Protein AF-A0A651FW75-F1 (afdb_monomer_lite)

Structure (mmCIF, N/CA/C/O backbone):
data_AF-A0A651FW75-F1
#
_entry.id   AF-A0A651FW75-F1
#
loop_
_atom_site.group_PDB
_atom_site.id
_atom_site.type_symbol
_atom_site.label_atom_id
_atom_site.label_alt_id
_atom_site.label_comp_id
_atom_site.label_asym_id
_atom_site.label_entity_id
_atom_site.label_seq_id
_atom_site.pdbx_PDB_ins_code
_atom_site.Cartn_x
_atom_site.Cartn_y
_atom_site.Cartn_z
_atom_site.occupancy
_atom_site.B_iso_or_equiv
_atom_site.auth_seq_id
_atom_site.auth_comp_id
_atom_site.auth_asym_id
_atom_site.auth_atom_id
_atom_site.pdbx_PDB_model_num
ATOM 1 N N . MET A 1 1 ? -63.781 34.609 -17.916 1.00 38.16 1 MET A N 1
ATOM 2 C CA . MET A 1 1 ? -63.166 34.075 -16.676 1.00 38.16 1 MET A CA 1
ATOM 3 C C . MET A 1 1 ? -62.000 33.203 -17.129 1.00 38.16 1 MET A C 1
ATOM 5 O O . MET A 1 1 ? -62.250 32.256 -17.847 1.00 38.16 1 MET A O 1
ATOM 9 N N . GLY A 1 2 ? -60.727 33.580 -17.022 1.00 40.19 2 GLY A N 1
ATOM 10 C CA . GLY A 1 2 ? -59.979 33.933 -15.811 1.00 40.19 2 GLY A CA 1
ATOM 11 C C . GLY A 1 2 ? -58.850 32.898 -15.617 1.00 40.19 2 GLY A C 1
ATOM 12 O O . GLY A 1 2 ? -59.052 31.917 -14.926 1.00 40.19 2 GLY A O 1
ATOM 13 N N . THR A 1 3 ? -57.764 32.992 -16.397 1.00 43.38 3 THR A N 1
ATOM 14 C CA . THR A 1 3 ? -56.362 33.220 -15.962 1.00 43.38 3 THR A CA 1
ATOM 15 C C . THR A 1 3 ? -55.503 32.005 -15.570 1.00 43.38 3 THR A C 1
ATOM 17 O O . THR A 1 3 ? -55.884 31.229 -14.706 1.00 43.38 3 THR A O 1
ATOM 20 N N . ARG A 1 4 ? -54.250 32.067 -16.068 1.00 40.09 4 ARG A N 1
ATOM 21 C CA . ARG A 1 4 ? -52.963 31.587 -15.506 1.00 40.09 4 ARG A CA 1
ATOM 22 C C . ARG A 1 4 ? -52.550 30.131 -15.729 1.00 40.09 4 ARG A C 1
ATOM 24 O O . ARG A 1 4 ? -53.289 29.204 -15.443 1.00 40.09 4 ARG A O 1
ATOM 31 N N . GLY A 1 5 ? -51.263 29.983 -16.057 1.00 42.06 5 GLY A N 1
ATOM 32 C CA . GLY A 1 5 ? -50.470 28.852 -15.581 1.00 42.06 5 GLY A CA 1
ATOM 33 C C . GLY A 1 5 ? -49.370 28.394 -16.528 1.00 42.06 5 GLY A C 1
ATOM 34 O O . GLY A 1 5 ? -49.534 27.389 -17.205 1.00 42.06 5 GLY A O 1
ATOM 35 N N . SER A 1 6 ? -48.239 29.099 -16.545 1.00 47.16 6 SER A N 1
ATOM 36 C CA . SER A 1 6 ? -46.957 28.586 -17.040 1.00 47.16 6 SER A CA 1
ATOM 37 C C . SER A 1 6 ? -46.569 27.298 -16.303 1.00 47.16 6 SER A C 1
ATOM 39 O O . SER A 1 6 ? -46.684 27.271 -15.081 1.00 47.16 6 SER A O 1
ATOM 41 N N . ALA A 1 7 ? -46.015 26.295 -16.990 1.00 44.88 7 ALA A N 1
ATOM 42 C CA . ALA A 1 7 ? -45.102 25.324 -16.378 1.00 44.88 7 ALA A CA 1
ATOM 43 C C . ALA A 1 7 ? -44.342 24.515 -17.441 1.00 44.88 7 ALA A C 1
ATOM 45 O O . ALA A 1 7 ? -44.922 23.946 -18.360 1.00 44.88 7 ALA A O 1
ATOM 46 N N . LEU A 1 8 ? -43.023 24.486 -17.269 1.00 48.28 8 LEU A N 1
ATOM 47 C CA . LEU A 1 8 ? -42.041 23.681 -17.992 1.00 48.28 8 LEU A CA 1
ATOM 48 C C . LEU A 1 8 ? -42.356 22.176 -17.888 1.00 48.28 8 LEU A C 1
ATOM 50 O O . LEU A 1 8 ? -42.680 21.718 -16.789 1.00 48.28 8 LEU A O 1
ATOM 54 N N . PRO A 1 9 ? -42.151 21.373 -18.947 1.00 48.09 9 PRO A N 1
ATOM 55 C CA . PRO A 1 9 ? -42.134 19.929 -18.812 1.00 48.09 9 PRO A CA 1
ATOM 56 C C . PRO A 1 9 ? -40.765 19.476 -18.301 1.00 48.09 9 PRO A C 1
ATOM 58 O O . PRO A 1 9 ? -39.738 19.583 -18.972 1.00 48.09 9 PRO A O 1
ATOM 61 N N . TRP A 1 10 ? -40.778 18.972 -17.073 1.00 37.59 10 TRP A N 1
ATOM 62 C CA . TRP A 1 10 ? -39.715 18.168 -16.497 1.00 37.59 10 TRP A CA 1
ATOM 63 C C . TRP A 1 10 ? -39.590 16.836 -17.254 1.00 37.59 10 TRP A C 1
ATOM 65 O O . TRP A 1 10 ? -40.582 16.299 -17.733 1.00 37.59 10 TRP A O 1
ATOM 75 N N . MET A 1 11 ? -38.343 16.357 -17.330 1.00 37.16 11 MET A N 1
ATOM 76 C CA . MET A 1 11 ? -37.843 14.978 -17.466 1.00 37.16 11 MET A CA 1
ATOM 77 C C . MET A 1 11 ? -38.834 13.851 -17.815 1.00 37.16 11 MET A C 1
ATOM 79 O O . MET A 1 11 ? -39.849 13.700 -17.150 1.00 37.16 11 MET A O 1
ATOM 83 N N . ILE A 1 12 ? -38.397 12.908 -18.670 1.00 44.03 12 ILE A N 1
ATOM 84 C CA . ILE A 1 12 ? -38.134 11.497 -18.286 1.00 44.03 12 ILE A CA 1
ATOM 85 C C . ILE A 1 12 ? -37.739 10.625 -19.511 1.00 44.03 12 ILE A C 1
ATOM 87 O O . ILE A 1 12 ? -38.451 10.542 -20.500 1.00 44.03 12 ILE A O 1
ATOM 91 N N . ARG A 1 13 ? -36.616 9.907 -19.332 1.00 39.75 13 ARG A N 1
ATOM 92 C CA . ARG A 1 13 ? -36.250 8.551 -19.811 1.00 39.75 13 ARG A CA 1
ATOM 93 C C . ARG A 1 13 ? -35.981 8.195 -21.291 1.00 39.75 13 ARG A C 1
ATOM 95 O O . ARG A 1 13 ? -36.856 8.156 -22.137 1.00 39.75 13 ARG A O 1
ATOM 102 N N . VAL A 1 14 ? -34.780 7.607 -21.400 1.00 39.72 14 VAL A N 1
ATOM 103 C CA . VAL A 1 14 ? -34.328 6.399 -22.129 1.00 39.72 14 VAL A CA 1
ATOM 104 C C . VAL A 1 14 ? -34.337 6.419 -23.657 1.00 39.72 14 VAL A C 1
ATOM 106 O O . VAL A 1 14 ? -35.369 6.442 -24.310 1.00 39.72 14 VAL A O 1
ATOM 109 N N . GLY A 1 15 ? -33.146 6.197 -24.217 1.00 33.09 15 GLY A N 1
ATOM 110 C CA . GLY A 1 15 ? -32.993 5.818 -25.615 1.00 33.09 15 GLY A CA 1
ATOM 111 C C . GLY A 1 15 ? -31.586 5.349 -25.955 1.00 33.09 15 GLY A C 1
ATOM 112 O O . GLY A 1 15 ? -30.904 5.986 -26.746 1.00 33.09 15 GLY A O 1
ATOM 113 N N . VAL A 1 16 ? -31.149 4.231 -25.370 1.00 46.66 16 VAL A N 1
ATOM 114 C CA . VAL A 1 16 ? -30.006 3.454 -25.873 1.00 46.66 16 VAL A CA 1
ATOM 115 C C . VAL A 1 16 ? -30.274 3.090 -27.339 1.00 46.66 16 VAL A C 1
ATOM 117 O O . VAL A 1 16 ? -31.180 2.310 -27.626 1.00 46.66 16 VAL A O 1
ATOM 120 N N . ARG A 1 17 ? -29.481 3.628 -28.271 1.00 41.44 17 ARG A N 1
ATOM 121 C CA . ARG A 1 17 ? -29.297 3.084 -29.628 1.00 41.44 17 ARG A CA 1
ATOM 122 C C . ARG A 1 17 ? -27.816 3.230 -29.986 1.00 41.44 17 ARG A C 1
ATOM 124 O O . ARG A 1 17 ? -27.302 4.333 -30.060 1.00 41.44 17 ARG A O 1
ATOM 131 N N . ARG A 1 18 ? -27.062 2.131 -29.955 1.00 40.25 18 ARG A N 1
ATOM 132 C CA . ARG A 1 18 ? -26.868 1.163 -31.056 1.00 40.25 18 ARG A CA 1
ATOM 133 C C . ARG A 1 18 ? -25.570 1.496 -31.804 1.00 40.25 18 ARG A C 1
ATOM 135 O O . ARG A 1 18 ? -25.607 1.971 -32.928 1.00 40.25 18 ARG A O 1
ATOM 142 N N . PHE A 1 19 ? -24.431 1.195 -31.179 1.00 39.50 19 PHE A N 1
ATOM 143 C CA . PHE A 1 19 ? -2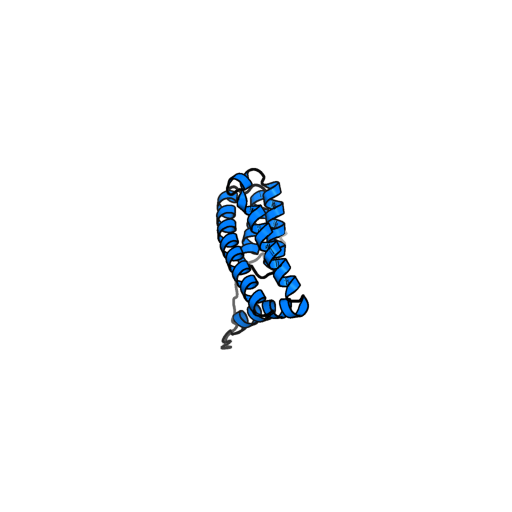3.200 0.929 -31.925 1.00 39.50 19 PHE A CA 1
ATOM 144 C C . PHE A 1 19 ? -23.182 -0.557 -32.261 1.00 39.50 19 PHE A C 1
ATOM 146 O O . PHE A 1 19 ? -22.821 -1.403 -31.447 1.00 39.50 19 PHE A O 1
ATOM 153 N N . ALA A 1 20 ? -23.686 -0.860 -33.451 1.00 42.94 20 ALA A N 1
ATOM 154 C CA . ALA A 1 20 ? -23.523 -2.153 -34.073 1.00 42.94 20 ALA A CA 1
ATOM 155 C C . ALA A 1 20 ? -22.209 -2.157 -34.866 1.00 42.94 20 ALA A C 1
ATOM 157 O O . ALA A 1 20 ? -21.949 -1.243 -35.642 1.00 42.94 20 ALA A O 1
ATOM 158 N N . ASN A 1 21 ? -21.485 -3.267 -34.736 1.00 41.31 21 ASN A N 1
ATOM 159 C CA . ASN A 1 21 ? -20.720 -3.894 -35.811 1.00 41.31 21 ASN A CA 1
ATOM 160 C C . ASN A 1 21 ? -19.314 -3.364 -36.149 1.00 41.31 21 ASN A C 1
ATOM 162 O O . ASN A 1 21 ? -19.019 -3.003 -37.283 1.00 41.31 21 ASN A O 1
ATOM 166 N N . LEU A 1 22 ? -18.392 -3.491 -35.193 1.00 39.09 22 LEU A N 1
ATOM 167 C CA . LEU A 1 22 ? -17.006 -3.843 -35.514 1.00 39.09 22 LEU A CA 1
ATOM 168 C C . LEU A 1 22 ? -16.618 -5.063 -34.670 1.00 39.09 22 LEU A C 1
ATOM 170 O O . LEU A 1 22 ? -16.814 -5.023 -33.452 1.00 39.09 22 LEU A O 1
ATOM 174 N N . PRO A 1 23 ? -16.050 -6.137 -35.249 1.00 43.12 23 PRO A N 1
ATOM 175 C CA . PRO A 1 23 ? -15.374 -7.161 -34.468 1.00 43.12 23 PRO A CA 1
ATOM 176 C C . PRO A 1 23 ? -14.038 -6.576 -33.989 1.00 43.12 23 PRO A C 1
ATOM 178 O O . PRO A 1 23 ? -12.969 -6.907 -34.500 1.00 43.12 23 PRO A O 1
ATOM 181 N N . TYR A 1 24 ? -14.096 -5.651 -33.028 1.00 36.56 24 TYR A N 1
ATOM 182 C CA . TYR A 1 24 ? -12.911 -5.105 -32.381 1.00 36.56 24 TYR A CA 1
ATOM 183 C C . TYR A 1 24 ? -12.393 -6.135 -31.380 1.00 36.56 24 TYR A C 1
ATOM 185 O O . TYR A 1 24 ? -12.778 -6.184 -30.213 1.00 36.56 24 TYR A O 1
ATOM 193 N N . ARG A 1 25 ? -11.564 -7.039 -31.894 1.00 43.34 25 ARG A N 1
ATOM 194 C CA . ARG A 1 25 ? -10.870 -8.078 -31.140 1.00 43.34 25 ARG A CA 1
ATOM 195 C C . ARG A 1 25 ? -9.770 -7.415 -30.308 1.00 43.34 25 ARG A C 1
ATOM 197 O O . ARG A 1 25 ? -8.639 -7.377 -30.765 1.00 43.34 25 ARG A O 1
ATOM 204 N N . GLU A 1 26 ? -10.117 -6.871 -29.137 1.00 46.81 26 GLU A N 1
ATOM 205 C CA . GLU A 1 26 ? -9.213 -6.214 -28.170 1.00 46.81 26 GLU A CA 1
ATOM 206 C C . GLU A 1 26 ? -7.864 -6.956 -27.999 1.00 46.81 26 GLU A C 1
ATOM 208 O O . GLU A 1 26 ? -7.826 -8.013 -27.360 1.00 46.81 26 GLU A O 1
ATOM 213 N N . PRO A 1 27 ? -6.724 -6.374 -28.431 1.00 41.47 27 PRO A N 1
ATOM 214 C CA . PRO A 1 27 ? -5.405 -6.697 -27.887 1.00 41.47 27 PRO A CA 1
ATOM 215 C C . PRO A 1 27 ? -4.909 -5.593 -26.926 1.00 41.47 27 PRO A C 1
ATOM 217 O O . PRO A 1 27 ? -3.925 -5.777 -26.207 1.00 41.47 27 PRO A O 1
ATOM 220 N N . GLU A 1 28 ? -5.593 -4.445 -26.876 1.00 46.72 28 GLU A N 1
ATOM 221 C CA . GLU A 1 28 ? -5.042 -3.185 -26.358 1.00 46.72 28 GLU A CA 1
ATOM 222 C C . GLU A 1 28 ? -4.899 -3.109 -24.839 1.00 46.72 28 GLU A C 1
ATOM 224 O O . GLU A 1 28 ? -4.038 -2.386 -24.336 1.00 46.72 28 GLU A O 1
ATOM 229 N N . ARG A 1 29 ? -5.652 -3.903 -24.070 1.00 46.69 29 ARG A N 1
ATOM 230 C CA . ARG A 1 29 ? -5.470 -3.910 -22.608 1.00 46.69 29 ARG A CA 1
ATOM 231 C C . ARG A 1 29 ? -4.153 -4.549 -22.181 1.00 46.69 29 ARG A C 1
ATOM 233 O O . ARG A 1 29 ? -3.622 -4.197 -21.132 1.00 46.69 29 ARG A O 1
ATOM 240 N N . ARG A 1 30 ? -3.594 -5.466 -22.978 1.00 39.97 30 ARG A N 1
ATOM 241 C CA . ARG A 1 30 ? -2.307 -6.107 -22.660 1.00 39.97 30 ARG A CA 1
ATOM 242 C C . ARG A 1 30 ? -1.116 -5.269 -23.123 1.00 39.97 30 ARG A C 1
ATOM 244 O O . ARG A 1 30 ? -0.115 -5.219 -22.408 1.00 39.97 30 ARG A O 1
ATOM 251 N N . THR A 1 31 ? -1.234 -4.565 -24.247 1.00 43.59 31 THR A N 1
ATOM 252 C CA . THR A 1 31 ? -0.164 -3.704 -24.777 1.00 43.59 31 THR A CA 1
ATOM 253 C C . THR A 1 31 ? -0.058 -2.367 -24.045 1.00 43.59 31 THR A C 1
ATOM 255 O O . THR A 1 31 ? 1.059 -1.933 -23.777 1.00 43.59 31 THR A O 1
ATOM 258 N N . ALA A 1 32 ? -1.161 -1.755 -23.599 1.00 42.03 32 ALA A N 1
ATOM 259 C CA . ALA A 1 32 ? -1.113 -0.501 -22.833 1.00 42.03 32 ALA A CA 1
ATOM 260 C C . ALA A 1 32 ? -0.425 -0.653 -21.455 1.00 42.03 32 ALA A C 1
ATOM 262 O O . ALA A 1 32 ? 0.319 0.231 -21.009 1.00 42.03 32 ALA A O 1
ATOM 263 N N . ILE A 1 33 ? -0.605 -1.810 -20.801 1.00 48.53 33 ILE A N 1
ATOM 264 C CA . ILE A 1 33 ? 0.046 -2.140 -19.520 1.00 48.53 33 ILE A CA 1
ATOM 265 C C . ILE A 1 33 ? 1.547 -2.420 -19.724 1.00 48.53 33 ILE A C 1
ATOM 267 O O . ILE A 1 33 ? 2.366 -2.045 -18.882 1.00 48.53 33 ILE A O 1
ATOM 271 N N . TRP A 1 34 ? 1.927 -3.024 -20.856 1.00 44.09 34 TRP A N 1
ATOM 272 C CA . TRP A 1 34 ? 3.332 -3.215 -21.236 1.00 44.09 34 TRP A CA 1
ATOM 273 C C . TRP A 1 34 ? 4.023 -1.894 -21.613 1.00 44.09 34 TRP A C 1
ATOM 275 O O . TRP A 1 34 ? 5.133 -1.637 -21.141 1.00 44.09 34 TRP A O 1
ATOM 285 N N . CYS A 1 35 ? 3.353 -1.010 -22.363 1.00 46.38 35 CYS A N 1
ATOM 286 C CA . CYS A 1 35 ? 3.899 0.288 -22.778 1.00 46.38 35 CYS A CA 1
ATOM 287 C C . CYS A 1 35 ? 4.222 1.187 -21.577 1.00 46.38 35 CYS A C 1
ATOM 289 O O . CYS A 1 35 ? 5.302 1.767 -21.514 1.00 46.38 35 CYS A O 1
ATOM 291 N N . SER A 1 36 ? 3.348 1.228 -20.568 1.00 54.56 36 SER A N 1
ATOM 292 C CA . SER A 1 36 ? 3.556 2.051 -19.364 1.00 54.56 36 SER A CA 1
ATOM 293 C C . SER A 1 36 ? 4.742 1.600 -18.502 1.00 54.56 36 SER A C 1
ATOM 295 O O . SER A 1 36 ? 5.350 2.413 -17.803 1.00 54.56 36 SER A O 1
ATOM 297 N N . ARG A 1 37 ? 5.077 0.303 -18.520 1.00 51.44 37 ARG A N 1
ATOM 298 C CA . ARG A 1 37 ? 6.134 -0.279 -17.677 1.00 51.44 37 ARG A CA 1
ATOM 299 C C . ARG A 1 37 ? 7.516 -0.150 -18.327 1.00 51.44 37 ARG A C 1
ATOM 301 O O . ARG A 1 37 ? 8.486 0.158 -17.638 1.00 51.44 37 ARG A O 1
ATOM 308 N N . VAL A 1 38 ? 7.589 -0.321 -19.648 1.00 53.59 38 VAL A N 1
ATOM 309 C CA . VAL A 1 38 ? 8.827 -0.176 -20.433 1.00 53.59 38 VAL A CA 1
ATOM 310 C C . VAL A 1 38 ? 9.163 1.301 -20.657 1.00 53.59 38 VAL A C 1
ATOM 312 O O . VAL A 1 38 ? 10.301 1.698 -20.421 1.00 53.59 38 VAL A O 1
ATOM 315 N N . ALA A 1 39 ? 8.178 2.148 -20.981 1.00 52.16 39 ALA A N 1
ATOM 316 C CA . ALA A 1 39 ? 8.400 3.586 -21.160 1.00 52.16 39 ALA A CA 1
ATOM 317 C C . ALA A 1 39 ? 8.938 4.261 -19.889 1.00 52.16 39 ALA A C 1
ATOM 319 O O . ALA A 1 39 ? 9.812 5.113 -19.972 1.00 52.16 39 ALA A O 1
ATOM 320 N N . ARG A 1 40 ? 8.491 3.841 -18.697 1.00 56.34 40 ARG A N 1
ATOM 321 C CA . ARG A 1 40 ? 8.960 4.427 -17.431 1.00 56.34 40 ARG A CA 1
ATOM 322 C C . ARG A 1 40 ? 10.411 4.060 -17.111 1.00 56.34 40 ARG A C 1
ATOM 324 O O . ARG A 1 40 ? 11.162 4.928 -16.683 1.00 56.34 40 ARG A O 1
ATOM 331 N N . ARG A 1 41 ? 10.829 2.813 -17.375 1.00 57.25 41 ARG A N 1
ATOM 332 C CA . ARG A 1 41 ? 12.250 2.420 -17.289 1.00 57.25 41 ARG A CA 1
ATOM 333 C C . ARG A 1 41 ? 13.111 3.159 -18.309 1.00 57.25 41 ARG A C 1
ATOM 335 O O . ARG A 1 41 ? 14.227 3.537 -17.976 1.00 57.25 41 ARG A O 1
ATOM 342 N N . LEU A 1 42 ? 12.593 3.367 -19.518 1.00 54.25 42 LEU A N 1
ATOM 343 C CA . LEU A 1 42 ? 13.307 4.069 -20.583 1.00 54.25 42 LEU A CA 1
ATOM 344 C C . LEU A 1 42 ? 13.415 5.582 -20.329 1.00 54.25 42 LEU A C 1
ATOM 346 O O . LEU A 1 42 ? 14.432 6.167 -20.672 1.00 54.25 42 LEU A O 1
ATOM 350 N N . MET A 1 43 ? 12.406 6.208 -19.712 1.00 58.47 43 MET A N 1
ATOM 351 C CA . MET A 1 43 ? 12.390 7.656 -19.454 1.00 58.47 43 MET A CA 1
ATOM 352 C C . MET A 1 43 ? 13.079 8.064 -18.146 1.00 58.47 43 MET A C 1
ATOM 354 O O . MET A 1 43 ? 13.725 9.103 -18.108 1.00 58.47 43 MET A O 1
ATOM 358 N N . MET A 1 44 ? 12.938 7.276 -17.074 1.00 69.25 44 MET A N 1
ATOM 359 C CA . MET A 1 44 ? 13.465 7.621 -15.740 1.00 69.25 44 MET A CA 1
ATOM 360 C C . MET A 1 44 ? 14.770 6.887 -15.399 1.00 69.25 44 MET A C 1
ATOM 362 O O . MET A 1 44 ? 15.458 7.249 -14.448 1.00 69.25 44 MET A O 1
ATOM 366 N N . GLY A 1 45 ? 15.109 5.852 -16.169 1.00 75.75 45 GLY A N 1
ATOM 367 C CA . GLY A 1 45 ? 16.263 4.995 -15.938 1.00 75.75 45 GLY A CA 1
ATOM 368 C C . GLY A 1 45 ? 15.986 3.831 -14.970 1.00 75.75 45 GLY A C 1
ATOM 369 O O . GLY A 1 45 ? 15.096 3.905 -14.113 1.00 75.75 45 GLY A O 1
ATOM 370 N N . PRO A 1 46 ? 16.747 2.727 -15.088 1.00 73.19 46 PRO A N 1
ATOM 371 C CA . PRO A 1 46 ? 16.584 1.539 -14.249 1.00 73.19 46 PRO A CA 1
ATOM 372 C C . PRO A 1 46 ? 16.846 1.823 -12.762 1.00 73.19 46 PRO A C 1
ATOM 374 O O . PRO A 1 46 ? 16.095 1.339 -11.918 1.00 73.19 46 PRO A O 1
ATOM 377 N N . ASP A 1 47 ? 17.819 2.680 -12.441 1.00 79.94 47 ASP A N 1
ATOM 378 C CA . ASP A 1 47 ? 18.144 3.047 -11.055 1.00 79.94 47 ASP A CA 1
ATOM 379 C C . ASP A 1 47 ? 17.001 3.791 -10.352 1.00 79.94 47 ASP A C 1
ATOM 381 O O . ASP A 1 47 ? 16.782 3.615 -9.151 1.00 79.94 47 ASP A O 1
ATOM 385 N N . TRP A 1 48 ? 16.235 4.603 -11.090 1.00 83.56 48 TRP A N 1
ATOM 386 C CA . TRP A 1 48 ? 15.071 5.294 -10.537 1.00 83.56 48 TRP A CA 1
ATOM 387 C C . TRP A 1 48 ? 13.964 4.306 -10.172 1.00 83.56 48 TRP A C 1
ATOM 389 O O . TRP A 1 48 ? 13.376 4.404 -9.094 1.00 83.56 48 TRP A O 1
ATOM 399 N N . VAL A 1 49 ? 13.710 3.322 -11.042 1.00 83.62 49 VAL A N 1
ATOM 400 C CA . VAL A 1 49 ? 12.707 2.280 -10.789 1.00 83.62 49 VAL A CA 1
ATOM 401 C C . VAL A 1 49 ? 13.121 1.419 -9.600 1.00 83.62 49 VAL A C 1
ATOM 403 O O . VAL A 1 49 ? 12.299 1.185 -8.717 1.00 83.62 49 VAL A O 1
ATOM 406 N N . ASP A 1 50 ? 14.384 1.008 -9.522 1.00 86.94 50 ASP A N 1
ATOM 407 C CA . ASP A 1 50 ? 14.877 0.192 -8.412 1.00 86.94 50 ASP A CA 1
ATOM 408 C C . ASP A 1 50 ? 14.836 0.966 -7.082 1.00 86.94 50 ASP A C 1
ATOM 410 O O . ASP A 1 50 ? 14.377 0.438 -6.065 1.00 86.94 50 ASP A O 1
ATOM 414 N N . ARG A 1 51 ? 15.226 2.249 -7.076 1.00 87.00 51 ARG A N 1
ATOM 415 C CA . ARG A 1 51 ? 15.071 3.122 -5.899 1.00 87.00 51 ARG A CA 1
ATOM 416 C C . ARG A 1 51 ? 13.601 3.262 -5.501 1.00 87.00 51 ARG A C 1
ATOM 418 O O . ARG A 1 51 ? 13.281 3.148 -4.320 1.00 87.00 51 ARG A O 1
ATOM 425 N N . GLY A 1 52 ? 12.713 3.472 -6.471 1.00 88.75 52 GLY A N 1
ATOM 426 C CA . GLY A 1 52 ? 11.274 3.579 -6.244 1.00 88.75 52 GLY A CA 1
ATOM 427 C C . GLY A 1 52 ? 10.677 2.306 -5.641 1.00 88.75 52 GLY A C 1
ATOM 428 O O . GLY A 1 52 ? 9.888 2.394 -4.701 1.00 88.75 52 GLY A O 1
ATOM 429 N N . LEU A 1 53 ? 11.082 1.131 -6.130 1.00 89.12 53 LEU A N 1
ATOM 430 C CA . LEU A 1 53 ? 10.641 -0.168 -5.613 1.00 89.12 53 LEU A CA 1
ATOM 431 C C . LEU A 1 53 ? 11.134 -0.421 -4.182 1.00 89.12 53 LEU A C 1
ATOM 433 O O . LEU A 1 53 ? 10.348 -0.862 -3.345 1.00 89.12 53 LEU A O 1
ATOM 437 N N . ARG A 1 54 ? 12.396 -0.095 -3.872 1.00 90.38 54 ARG A N 1
ATOM 438 C CA . ARG A 1 54 ? 12.941 -0.209 -2.504 1.00 90.38 54 ARG A CA 1
ATOM 439 C C . ARG A 1 54 ? 12.217 0.715 -1.528 1.00 90.38 54 ARG A C 1
AT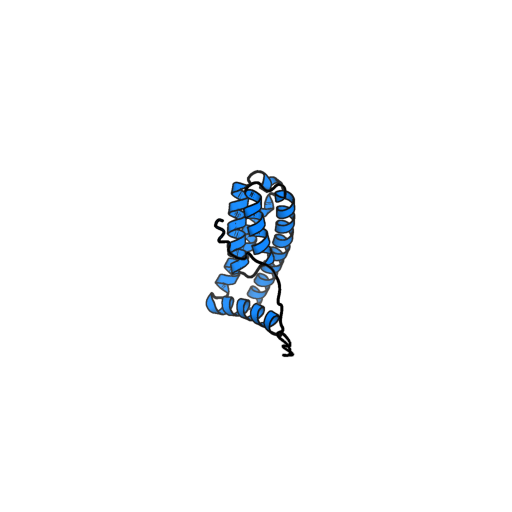OM 441 O O . ARG A 1 54 ? 11.861 0.305 -0.427 1.00 90.38 54 ARG A O 1
ATOM 448 N N . GLU A 1 55 ? 11.963 1.950 -1.943 1.00 90.31 55 GLU A N 1
ATOM 449 C CA . GLU A 1 55 ? 11.238 2.917 -1.120 1.00 90.31 55 GLU A CA 1
ATOM 450 C C . GLU A 1 55 ? 9.758 2.517 -0.950 1.00 90.31 55 GLU A C 1
ATOM 452 O O . GLU A 1 55 ? 9.210 2.663 0.139 1.00 90.31 55 GLU A O 1
ATOM 457 N N . LEU A 1 56 ? 9.131 1.901 -1.961 1.00 90.44 56 LEU A N 1
ATOM 458 C CA . LEU A 1 56 ? 7.788 1.329 -1.825 1.00 90.44 56 LEU A CA 1
ATOM 459 C C . LEU A 1 56 ? 7.761 0.210 -0.772 1.00 90.44 56 LEU A C 1
ATOM 461 O O . LEU A 1 56 ? 6.878 0.203 0.084 1.00 90.44 56 LEU A O 1
ATOM 465 N N . GLN A 1 57 ? 8.725 -0.719 -0.804 1.00 92.06 57 GLN A N 1
ATOM 466 C CA . GLN A 1 57 ? 8.827 -1.793 0.195 1.00 92.06 57 GLN A CA 1
ATOM 467 C C . GLN A 1 57 ? 8.981 -1.231 1.610 1.00 92.06 57 GLN A C 1
ATOM 469 O O . GLN A 1 57 ? 8.273 -1.658 2.523 1.00 92.06 57 GLN A O 1
ATOM 474 N N . LYS A 1 58 ? 9.840 -0.220 1.777 1.00 91.62 58 LYS A N 1
ATOM 475 C CA . LYS A 1 58 ? 10.027 0.470 3.055 1.00 91.62 58 LYS A CA 1
ATOM 476 C C . LYS A 1 58 ? 8.730 1.113 3.553 1.00 91.62 58 LYS A C 1
ATOM 478 O O . LYS A 1 58 ? 8.366 0.924 4.709 1.00 91.62 58 LYS A O 1
ATOM 483 N N . GLN A 1 59 ? 8.000 1.821 2.693 1.00 89.88 59 GLN A N 1
ATOM 484 C CA . GLN A 1 59 ? 6.730 2.453 3.067 1.00 89.88 59 GLN A CA 1
ATOM 485 C C . GLN A 1 59 ? 5.648 1.430 3.424 1.00 89.88 59 GLN A C 1
ATOM 487 O O . GLN A 1 59 ? 4.891 1.645 4.372 1.00 89.88 59 GLN A O 1
ATOM 492 N N . ILE A 1 60 ? 5.587 0.304 2.708 1.00 91.12 60 ILE A N 1
ATOM 493 C CA . ILE A 1 60 ? 4.705 -0.821 3.045 1.00 91.12 60 ILE A CA 1
ATOM 494 C C . ILE A 1 60 ? 5.024 -1.328 4.454 1.00 91.12 60 ILE A C 1
ATOM 496 O O . ILE A 1 60 ? 4.126 -1.459 5.287 1.00 91.12 60 ILE A O 1
ATOM 500 N N . GLU A 1 61 ? 6.298 -1.566 4.753 1.00 90.50 61 GLU A N 1
ATOM 501 C CA . GLU A 1 61 ? 6.707 -2.013 6.080 1.00 90.50 61 GLU A CA 1
ATOM 502 C C . GLU A 1 61 ? 6.374 -0.979 7.153 1.00 90.50 61 GLU A C 1
ATOM 504 O O . GLU A 1 61 ? 5.747 -1.326 8.147 1.00 90.50 61 GLU A O 1
ATOM 509 N N . GLU A 1 62 ? 6.712 0.292 6.960 1.00 89.12 62 GLU A N 1
ATOM 510 C CA . GLU A 1 62 ? 6.410 1.350 7.931 1.00 89.12 62 GLU A CA 1
ATOM 511 C C . GLU A 1 62 ? 4.908 1.480 8.218 1.00 89.12 62 GLU A C 1
ATOM 513 O O . GLU A 1 62 ? 4.514 1.689 9.366 1.00 89.12 62 GLU A O 1
ATOM 518 N N . THR A 1 63 ? 4.069 1.303 7.196 1.00 88.19 63 THR A N 1
ATOM 519 C CA . THR A 1 63 ? 2.610 1.426 7.319 1.00 88.19 63 THR A CA 1
ATOM 520 C C . THR A 1 63 ? 1.990 0.232 8.042 1.00 88.19 63 THR A C 1
ATOM 522 O O . THR A 1 63 ? 1.094 0.401 8.869 1.00 88.19 63 THR A O 1
ATOM 525 N N . PHE A 1 64 ? 2.455 -0.986 7.744 1.00 88.69 64 PHE A N 1
ATOM 526 C CA . PHE A 1 64 ? 1.789 -2.218 8.179 1.00 88.69 64 PHE A CA 1
ATOM 527 C C . PHE A 1 64 ? 2.538 -2.999 9.273 1.00 88.69 64 PHE A C 1
ATOM 529 O O . PHE A 1 64 ? 1.956 -3.929 9.835 1.00 88.69 64 PHE A O 1
ATOM 536 N N . ARG A 1 65 ? 3.775 -2.626 9.647 1.00 85.88 65 ARG A N 1
ATOM 537 C CA . ARG A 1 65 ? 4.589 -3.307 10.686 1.00 85.88 65 ARG A CA 1
ATOM 538 C C . ARG A 1 65 ? 3.887 -3.379 12.040 1.00 85.88 65 ARG A C 1
ATOM 540 O O . ARG A 1 65 ? 4.004 -4.384 12.729 1.00 85.88 65 ARG A O 1
ATOM 547 N N . GLY A 1 66 ? 3.134 -2.342 12.409 1.00 82.25 66 GLY A N 1
ATOM 548 C CA . GLY A 1 66 ? 2.365 -2.313 13.657 1.00 82.25 66 GLY A CA 1
ATOM 549 C C . GLY A 1 66 ? 1.089 -3.163 13.638 1.00 82.25 66 GLY A C 1
ATOM 550 O O . GLY A 1 66 ? 0.420 -3.277 14.664 1.00 82.25 66 GLY A O 1
ATOM 551 N N . GLY A 1 67 ? 0.708 -3.736 12.489 1.00 84.44 67 GLY A N 1
ATOM 552 C CA . GLY A 1 67 ? -0.557 -4.451 12.333 1.00 84.44 67 GLY A CA 1
ATOM 553 C C . GLY A 1 67 ? -1.740 -3.621 12.838 1.00 84.44 67 GLY A C 1
ATOM 554 O O . GLY A 1 67 ? -1.826 -2.421 12.592 1.00 84.44 67 GLY A O 1
ATOM 555 N N . SER A 1 68 ? -2.631 -4.242 13.611 1.00 82.50 68 SER A N 1
ATOM 556 C CA . SER A 1 68 ? -3.791 -3.554 14.191 1.00 82.50 68 SER A CA 1
ATOM 557 C C . SER A 1 68 ? -3.430 -2.411 15.150 1.00 82.50 68 SER A C 1
ATOM 559 O O . SER A 1 68 ? -4.269 -1.541 15.360 1.00 82.50 68 SER A O 1
ATOM 561 N N . ALA A 1 69 ? -2.214 -2.364 15.712 1.00 84.50 69 ALA A N 1
ATOM 562 C CA . ALA A 1 69 ? -1.786 -1.248 16.561 1.00 84.50 69 ALA A CA 1
ATOM 563 C C . ALA A 1 69 ? -1.592 0.052 15.759 1.00 84.50 69 ALA A C 1
ATOM 565 O O . ALA A 1 69 ? -1.746 1.139 16.308 1.00 84.50 69 ALA A O 1
ATOM 566 N N . ALA A 1 70 ? -1.343 -0.042 14.445 1.00 81.12 70 ALA A N 1
ATOM 567 C CA . ALA A 1 70 ? -1.276 1.124 13.561 1.00 81.12 70 ALA A CA 1
ATOM 568 C C . ALA A 1 70 ? -2.626 1.859 13.438 1.00 81.12 70 ALA A C 1
ATOM 570 O O . ALA A 1 70 ? -2.656 3.038 13.099 1.00 81.12 70 ALA A O 1
ATOM 571 N N . LEU A 1 71 ? -3.740 1.190 13.762 1.00 85.38 71 LEU A N 1
ATOM 572 C CA . LEU A 1 71 ? -5.077 1.789 13.762 1.00 85.38 71 LEU A CA 1
ATOM 573 C C . LEU A 1 71 ? -5.305 2.770 14.920 1.00 85.38 71 LEU A C 1
ATOM 575 O O . LEU A 1 71 ? -6.266 3.533 14.872 1.00 85.38 71 LEU A O 1
ATOM 579 N N . ALA A 1 72 ? -4.454 2.748 15.954 1.00 86.00 72 ALA A N 1
ATOM 580 C CA . ALA A 1 72 ? -4.567 3.649 17.100 1.00 86.00 72 ALA A CA 1
ATOM 581 C C . ALA A 1 72 ? -4.267 5.114 16.734 1.00 86.00 72 ALA A C 1
ATOM 583 O O . ALA A 1 72 ? -4.759 6.021 17.399 1.00 86.00 72 ALA A O 1
ATOM 584 N N . ASP A 1 73 ? -3.500 5.348 15.663 1.00 87.06 73 ASP A N 1
ATOM 585 C CA . ASP A 1 73 ? -3.187 6.681 15.147 1.00 87.06 73 ASP A CA 1
ATOM 586 C C . ASP A 1 73 ? -3.653 6.805 13.689 1.00 87.06 73 ASP A C 1
ATOM 588 O O . ASP A 1 73 ? -2.885 6.663 12.731 1.00 87.06 73 ASP A O 1
ATOM 592 N N . SER A 1 74 ? -4.950 7.075 13.522 1.00 85.81 74 SER A N 1
ATOM 593 C CA . SER A 1 74 ? -5.580 7.225 12.207 1.00 85.81 74 SER A CA 1
ATOM 594 C C . SER A 1 74 ? -4.973 8.363 11.380 1.00 85.81 74 SER A C 1
ATOM 596 O O . SER A 1 74 ? -4.913 8.266 10.157 1.00 85.81 74 SER A O 1
ATOM 598 N N . ARG A 1 75 ? -4.457 9.424 12.016 1.00 87.81 75 ARG A N 1
ATOM 599 C CA . ARG A 1 75 ? -3.809 10.543 11.311 1.00 87.81 75 ARG A CA 1
ATOM 600 C C . ARG A 1 75 ? -2.474 10.122 10.720 1.00 87.81 75 ARG A C 1
ATOM 602 O O . ARG A 1 75 ? -2.167 10.481 9.581 1.00 87.81 75 ARG A O 1
ATOM 609 N N . LYS A 1 76 ? -1.673 9.376 11.476 1.00 88.69 76 LYS A N 1
ATOM 610 C CA . LYS A 1 76 ? -0.417 8.813 10.976 1.00 88.69 76 LYS A CA 1
ATOM 611 C C . LYS A 1 76 ? -0.684 7.793 9.873 1.00 88.69 76 LYS A C 1
ATOM 613 O O . LYS A 1 76 ? -0.030 7.852 8.833 1.00 88.69 76 LYS A O 1
ATOM 618 N N . LEU A 1 77 ? -1.689 6.936 10.046 1.00 88.94 77 LEU A N 1
ATOM 619 C CA . LEU A 1 77 ? -2.097 5.961 9.037 1.00 88.94 77 LEU A CA 1
ATOM 620 C C . LEU A 1 77 ? -2.564 6.623 7.731 1.00 88.94 77 LEU A C 1
ATOM 622 O O . LEU A 1 77 ? -2.134 6.196 6.664 1.00 88.94 77 LEU A O 1
ATOM 626 N N . ALA A 1 78 ? -3.342 7.707 7.799 1.00 89.94 78 ALA A N 1
ATOM 627 C CA . ALA A 1 78 ? -3.759 8.475 6.623 1.00 89.94 78 ALA A CA 1
ATOM 628 C C . ALA A 1 78 ? -2.563 9.041 5.842 1.00 89.94 78 ALA A C 1
ATOM 630 O O . ALA A 1 78 ? -2.488 8.901 4.624 1.00 89.94 78 ALA A O 1
ATOM 631 N N . ARG A 1 79 ? -1.577 9.626 6.541 1.00 89.69 79 ARG A N 1
ATOM 632 C CA . ARG A 1 79 ? -0.354 10.152 5.901 1.00 89.69 79 ARG A CA 1
ATOM 633 C C . ARG A 1 79 ? 0.448 9.051 5.214 1.00 89.69 79 ARG A C 1
ATOM 635 O O . ARG A 1 79 ? 0.992 9.269 4.134 1.00 89.69 79 ARG A O 1
ATOM 642 N N . HIS A 1 80 ? 0.540 7.884 5.846 1.00 88.56 80 HIS A N 1
ATOM 643 C CA . HIS A 1 80 ? 1.201 6.725 5.260 1.00 88.56 80 HIS A CA 1
ATOM 644 C C . HIS A 1 80 ? 0.431 6.180 4.048 1.00 88.56 80 HIS A C 1
ATOM 646 O O . HIS A 1 80 ? 1.046 5.916 3.016 1.00 88.56 80 HIS A O 1
ATOM 652 N N . GLY A 1 81 ? -0.902 6.116 4.128 1.00 87.81 81 GLY A N 1
ATOM 653 C CA . GLY A 1 81 ? -1.785 5.776 3.011 1.00 87.81 81 GLY A CA 1
ATOM 654 C C . GLY A 1 81 ? -1.573 6.698 1.811 1.00 87.81 81 GLY A C 1
ATOM 655 O O . GLY A 1 81 ? -1.309 6.218 0.714 1.00 87.81 81 GLY A O 1
ATOM 656 N N . HIS A 1 82 ? -1.551 8.012 2.029 1.00 88.44 82 HIS A N 1
ATOM 657 C CA . HIS A 1 82 ? -1.326 8.998 0.971 1.00 88.44 82 HIS A CA 1
ATOM 658 C C . HIS A 1 82 ? 0.022 8.818 0.241 1.00 88.44 82 HIS A C 1
ATOM 660 O O . HIS A 1 82 ? 0.107 8.877 -0.992 1.00 88.44 82 HIS A O 1
ATOM 666 N N . ARG A 1 83 ? 1.101 8.556 0.996 1.00 88.56 83 ARG A N 1
ATOM 667 C CA . ARG A 1 83 ? 2.428 8.265 0.420 1.00 88.56 83 ARG A CA 1
ATOM 668 C C . ARG A 1 83 ? 2.405 6.980 -0.409 1.00 88.56 83 ARG A C 1
ATOM 670 O O . ARG A 1 83 ? 2.883 6.982 -1.544 1.00 88.56 83 ARG A O 1
ATOM 677 N N . LEU A 1 84 ? 1.771 5.930 0.119 1.00 87.56 84 LEU A N 1
ATOM 678 C CA . LEU A 1 84 ? 1.581 4.660 -0.580 1.00 87.56 84 LEU A CA 1
ATOM 679 C C . LEU A 1 84 ? 0.816 4.833 -1.895 1.00 87.56 84 LEU A C 1
ATOM 681 O O . LEU A 1 84 ? 1.249 4.278 -2.898 1.00 87.56 84 LEU A O 1
ATOM 685 N N . VAL A 1 85 ? -0.265 5.621 -1.925 1.00 89.50 85 VAL A N 1
ATOM 686 C CA . VAL A 1 85 ? -1.049 5.897 -3.146 1.00 89.50 85 VAL A CA 1
ATOM 687 C C . VAL A 1 85 ? -0.162 6.457 -4.246 1.00 89.50 85 VAL A C 1
ATOM 689 O O . VAL A 1 85 ? -0.136 5.918 -5.357 1.00 89.50 85 VAL A O 1
ATOM 692 N N . SER A 1 86 ? 0.578 7.515 -3.913 1.00 86.56 86 SER A N 1
ATOM 693 C CA . SER A 1 86 ? 1.434 8.240 -4.850 1.00 86.56 86 SER A CA 1
ATOM 694 C C . SER A 1 86 ? 2.511 7.323 -5.423 1.00 86.56 86 SER A C 1
ATOM 696 O O . SER A 1 86 ? 2.689 7.229 -6.639 1.00 86.56 86 SER A O 1
ATOM 698 N N . GLN A 1 87 ? 3.196 6.582 -4.555 1.00 85.62 87 GLN A N 1
ATOM 699 C CA . GLN A 1 87 ? 4.305 5.729 -4.957 1.00 85.62 87 GLN A CA 1
ATOM 700 C C . GLN A 1 87 ? 3.847 4.460 -5.691 1.00 85.62 87 GLN A C 1
ATOM 702 O O . GLN A 1 87 ? 4.435 4.082 -6.706 1.00 85.62 87 GLN A O 1
ATOM 707 N N . ALA A 1 88 ? 2.761 3.832 -5.237 1.00 87.06 88 ALA A N 1
ATOM 708 C CA . ALA A 1 88 ? 2.161 2.673 -5.889 1.00 87.06 88 ALA A CA 1
ATOM 709 C C . ALA A 1 88 ? 1.634 3.026 -7.288 1.00 87.06 88 ALA A C 1
ATOM 711 O O . ALA A 1 88 ? 1.899 2.294 -8.245 1.00 87.06 88 ALA A O 1
ATOM 712 N N . GLY A 1 89 ? 0.972 4.178 -7.441 1.00 85.31 89 GLY A N 1
ATOM 713 C CA . GLY A 1 89 ? 0.510 4.677 -8.739 1.00 85.31 89 GLY A CA 1
ATOM 714 C C . GLY A 1 89 ? 1.670 4.966 -9.697 1.00 85.31 89 GLY A C 1
ATOM 715 O O . GLY A 1 89 ? 1.625 4.597 -10.875 1.00 85.31 89 GLY A O 1
ATOM 716 N N . LEU A 1 90 ? 2.766 5.530 -9.181 1.00 84.75 90 LEU A N 1
ATOM 717 C CA . LEU A 1 90 ? 3.987 5.778 -9.950 1.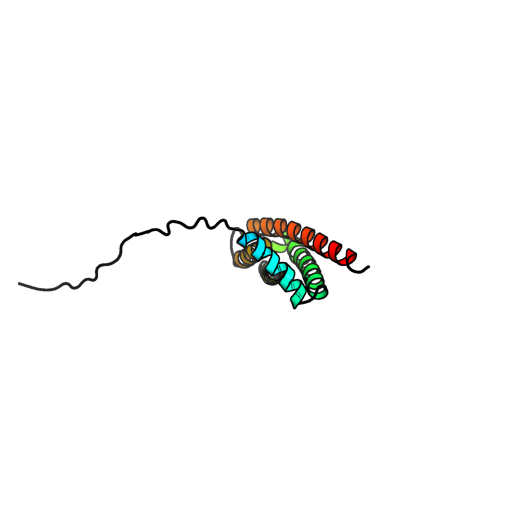00 84.75 90 LEU A CA 1
ATOM 718 C C . LEU A 1 90 ? 4.748 4.506 -10.358 1.00 84.75 90 LEU A C 1
ATOM 720 O O . LEU A 1 90 ? 5.577 4.558 -11.265 1.00 84.75 90 LEU A O 1
ATOM 724 N N . LEU A 1 91 ? 4.494 3.365 -9.730 1.00 84.56 91 LEU A N 1
ATOM 725 C CA . LEU A 1 91 ? 5.158 2.098 -10.059 1.00 84.56 91 LEU A CA 1
ATOM 726 C C . LEU A 1 91 ? 4.211 1.097 -10.740 1.00 84.56 91 LEU A C 1
ATOM 728 O O . LEU A 1 91 ? 4.641 0.036 -11.196 1.00 84.56 91 LEU A O 1
ATOM 732 N N . GLY A 1 92 ? 2.932 1.457 -10.880 1.00 86.38 92 GLY A N 1
ATOM 733 C CA . GLY A 1 92 ? 1.912 0.646 -11.542 1.00 86.38 92 GLY A CA 1
ATOM 734 C C . GLY A 1 92 ? 1.296 -0.442 -10.657 1.00 86.38 92 GLY A C 1
ATOM 735 O O . GLY A 1 92 ? 0.768 -1.417 -11.189 1.00 86.38 92 GLY A O 1
ATOM 736 N N . PHE A 1 93 ? 1.356 -0.297 -9.331 1.00 87.50 93 PHE A N 1
ATOM 737 C CA . PHE A 1 93 ? 0.626 -1.132 -8.371 1.00 87.50 93 PHE A CA 1
ATOM 738 C C . PHE A 1 93 ? -0.767 -0.537 -8.142 1.00 87.50 93 PHE A C 1
ATOM 740 O O . PHE A 1 93 ? -1.029 0.100 -7.121 1.00 87.50 93 PHE A O 1
ATOM 747 N N . LYS A 1 94 ? -1.648 -0.695 -9.133 1.00 88.81 94 LYS A N 1
ATOM 748 C CA . LYS A 1 94 ? -2.976 -0.070 -9.147 1.00 88.81 94 LYS A CA 1
ATOM 749 C C . LYS A 1 94 ? -3.815 -0.484 -7.937 1.00 88.81 94 LYS A C 1
ATOM 751 O O . LYS A 1 94 ? -4.391 0.370 -7.281 1.00 88.81 94 LYS A O 1
ATOM 756 N N . GLU A 1 95 ? -3.838 -1.769 -7.615 1.00 87.31 95 GLU A N 1
ATOM 7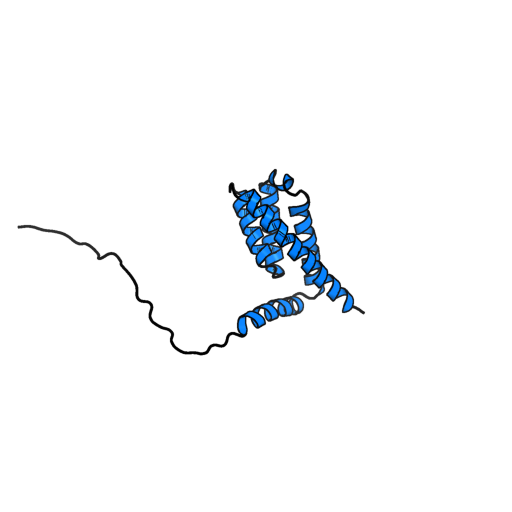57 C CA . GLU A 1 95 ? -4.635 -2.335 -6.526 1.00 87.31 95 GLU A CA 1
ATOM 758 C C . GLU A 1 95 ? -4.194 -1.790 -5.160 1.00 87.31 95 GLU A C 1
ATOM 760 O O . GLU A 1 95 ? -5.028 -1.423 -4.332 1.00 87.31 95 GLU A O 1
ATOM 765 N N . LEU A 1 96 ? -2.880 -1.656 -4.952 1.00 88.44 96 LEU A N 1
ATOM 766 C CA . LEU A 1 96 ? -2.319 -1.042 -3.749 1.00 88.44 96 LEU A CA 1
ATOM 767 C C . LEU A 1 96 ? -2.625 0.460 -3.683 1.00 88.44 96 LEU A C 1
ATOM 769 O O . LEU A 1 96 ? -2.914 0.972 -2.605 1.00 88.44 96 LEU A O 1
ATOM 773 N N . SER A 1 97 ? -2.581 1.158 -4.821 1.00 90.94 97 SER A N 1
ATOM 774 C CA . SER A 1 97 ? -2.932 2.578 -4.907 1.00 90.94 97 SER A CA 1
ATOM 775 C C . SER A 1 97 ? -4.411 2.798 -4.561 1.00 90.94 97 SER A C 1
ATOM 777 O O . SER A 1 97 ? -4.719 3.565 -3.653 1.00 90.94 97 SER A O 1
ATOM 779 N N . ASP A 1 98 ? -5.317 2.026 -5.168 1.00 89.88 98 ASP A N 1
ATOM 780 C CA . ASP A 1 98 ? -6.760 2.091 -4.911 1.00 89.88 98 ASP A CA 1
ATOM 781 C C . ASP A 1 98 ? -7.083 1.798 -3.429 1.00 89.88 98 ASP A C 1
ATOM 783 O O . ASP A 1 98 ? -7.879 2.497 -2.795 1.00 89.88 98 ASP A O 1
ATOM 787 N N . LEU A 1 99 ? -6.451 0.775 -2.840 1.00 89.62 99 LEU A N 1
ATOM 788 C CA . LEU A 1 99 ? -6.628 0.439 -1.422 1.00 89.62 99 LEU A CA 1
ATOM 789 C C . LEU A 1 99 ? -5.997 1.471 -0.482 1.00 89.62 99 LEU A C 1
ATOM 791 O O . LEU A 1 99 ? -6.550 1.713 0.590 1.00 89.62 99 LEU A O 1
ATOM 795 N N . GLY A 1 100 ? -4.888 2.099 -0.875 1.00 89.50 100 GLY A N 1
ATOM 796 C CA . GLY A 1 100 ? -4.266 3.198 -0.139 1.00 89.50 100 GLY A CA 1
ATOM 797 C C . GLY A 1 100 ? -5.178 4.423 -0.053 1.00 89.50 100 GLY A C 1
ATOM 798 O O . GLY A 1 100 ? -5.327 4.989 1.027 1.00 89.50 100 GLY A O 1
ATOM 799 N N . SER A 1 101 ? -5.864 4.776 -1.144 1.00 90.00 101 SER A N 1
ATOM 800 C CA . SER A 1 101 ? -6.823 5.888 -1.151 1.00 90.00 101 SER A CA 1
ATOM 801 C C . SER A 1 101 ? -8.025 5.576 -0.269 1.00 90.00 101 SER A C 1
ATOM 803 O O . SER A 1 101 ? -8.459 6.408 0.522 1.00 90.00 101 SER A O 1
ATOM 805 N N . ARG A 1 102 ? -8.534 4.341 -0.332 1.00 90.75 102 ARG A N 1
ATOM 806 C CA . ARG A 1 102 ? -9.618 3.899 0.557 1.00 90.75 102 ARG A CA 1
ATOM 807 C C . ARG A 1 102 ? -9.201 3.900 2.024 1.00 90.75 102 ARG A C 1
ATOM 809 O O . ARG A 1 102 ? -10.025 4.199 2.878 1.00 90.75 102 ARG A O 1
ATOM 816 N N . LEU A 1 103 ? -7.949 3.555 2.319 1.00 89.69 103 LEU A N 1
ATOM 817 C CA . LEU A 1 103 ? -7.398 3.608 3.669 1.00 89.69 103 LEU A CA 1
ATOM 818 C C . LEU A 1 103 ? -7.315 5.054 4.176 1.00 89.69 103 LEU A C 1
ATOM 820 O O . LEU A 1 103 ? -7.722 5.314 5.304 1.00 89.69 103 LEU A O 1
ATOM 824 N N . GLU A 1 104 ? -6.842 5.984 3.342 1.00 90.88 104 GLU A N 1
ATOM 825 C CA . GLU A 1 104 ? -6.795 7.419 3.652 1.00 90.88 104 GLU A CA 1
ATOM 826 C C . GLU A 1 104 ? -8.189 7.978 3.972 1.00 90.88 104 GLU A C 1
ATOM 828 O O . GLU A 1 104 ? -8.367 8.637 4.998 1.00 90.88 104 GLU A O 1
ATOM 833 N N . GLU A 1 105 ? -9.187 7.665 3.143 1.00 89.62 105 GLU A N 1
ATOM 834 C CA . GLU A 1 105 ? -10.574 8.074 3.387 1.00 89.62 105 GLU A CA 1
ATOM 835 C C . GLU A 1 105 ? -11.143 7.434 4.654 1.00 89.62 105 GLU A C 1
ATOM 837 O O . GLU A 1 105 ? -11.745 8.121 5.480 1.00 89.62 105 GLU A O 1
ATOM 842 N N . ALA A 1 106 ? -10.882 6.144 4.874 1.00 90.25 106 ALA A N 1
ATOM 843 C CA . ALA A 1 106 ? -11.389 5.443 6.045 1.00 90.25 106 ALA A CA 1
ATOM 844 C C . AL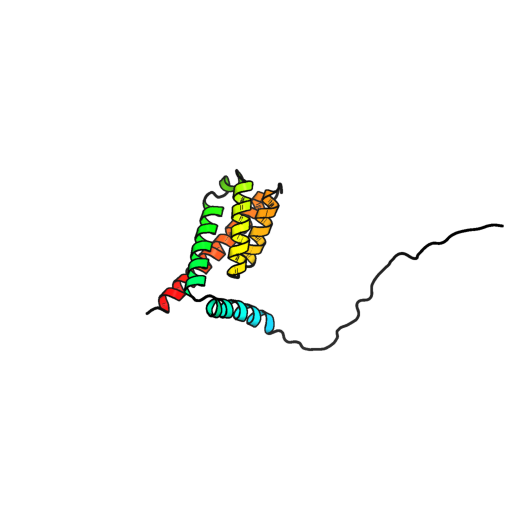A A 1 106 ? -10.846 6.015 7.365 1.00 90.25 106 ALA A C 1
ATOM 846 O O . ALA A 1 106 ? -11.528 6.011 8.394 1.00 90.25 106 ALA A O 1
ATOM 847 N N . CYS A 1 107 ? -9.634 6.575 7.348 1.00 89.31 107 CYS A N 1
ATOM 848 C CA . CYS A 1 107 ? -9.050 7.248 8.504 1.00 89.31 107 CYS A CA 1
ATOM 849 C C . CYS A 1 107 ? -9.792 8.530 8.927 1.00 89.31 107 CYS A C 1
ATOM 851 O O . CYS A 1 107 ? -9.562 8.999 10.045 1.00 89.31 107 CYS A O 1
ATOM 853 N N . LYS A 1 108 ? -10.690 9.082 8.097 1.00 88.50 108 LYS A N 1
ATOM 854 C CA . LYS A 1 108 ? -11.504 10.270 8.423 1.00 88.50 108 LYS A CA 1
ATOM 855 C C . LYS A 1 108 ? -12.712 9.968 9.320 1.00 88.50 108 LYS A C 1
ATOM 857 O O . LYS A 1 108 ? -13.402 10.902 9.718 1.00 88.50 108 LYS A O 1
ATOM 862 N N . GLY A 1 109 ? -12.942 8.702 9.674 1.00 82.50 109 GLY A N 1
ATOM 863 C CA . GLY A 1 109 ? -14.001 8.298 10.609 1.00 82.50 109 GLY A CA 1
ATOM 864 C C . GLY A 1 109 ? -14.865 7.131 10.135 1.00 82.50 109 GLY A C 1
ATOM 865 O O . GLY A 1 109 ? -15.978 6.974 10.626 1.00 82.50 109 GLY A O 1
ATOM 866 N N . ASP A 1 110 ? -14.387 6.323 9.186 1.00 83.25 110 ASP A N 1
ATOM 867 C CA . ASP A 1 110 ? -15.154 5.205 8.642 1.00 83.25 110 ASP A CA 1
ATOM 868 C C . ASP A 1 110 ? -15.113 3.989 9.596 1.00 83.25 110 ASP A C 1
ATOM 870 O O . ASP A 1 110 ? -14.021 3.528 9.965 1.00 83.25 110 ASP A O 1
ATOM 874 N N . PRO A 1 111 ? -16.271 3.425 9.994 1.00 82.44 111 PRO A N 1
ATOM 875 C CA . PRO A 1 111 ? -16.325 2.215 10.817 1.00 82.44 111 PRO A CA 1
ATOM 876 C C . PRO A 1 111 ? -15.671 0.990 10.149 1.00 82.44 111 PRO A C 1
ATOM 878 O O . PRO A 1 111 ? -15.245 0.061 10.843 1.00 82.44 111 PRO A O 1
ATOM 881 N N . GLU A 1 112 ? -15.521 0.982 8.823 1.00 88.38 112 GLU A N 1
ATOM 882 C CA . GLU A 1 112 ? -14.888 -0.096 8.060 1.00 88.38 112 GLU A CA 1
ATOM 883 C C . GLU A 1 112 ? -13.354 -0.018 8.014 1.00 88.38 112 GLU A C 1
ATOM 885 O O . GLU A 1 112 ? -12.714 -0.885 7.407 1.00 88.38 112 GLU A O 1
ATOM 890 N N . LEU A 1 113 ? -12.723 0.948 8.695 1.00 89.38 113 LEU A N 1
ATOM 891 C CA . LEU A 1 113 ? -11.265 1.135 8.690 1.00 89.38 113 LEU A CA 1
ATOM 892 C C . LEU A 1 113 ? -10.488 -0.163 8.970 1.00 89.38 113 LEU A C 1
ATOM 894 O O . LEU A 1 113 ? -9.501 -0.458 8.298 1.00 89.38 113 LEU A O 1
ATOM 898 N N . LYS A 1 114 ? -10.955 -0.995 9.911 1.00 90.38 114 LYS A N 1
ATOM 899 C CA . LYS A 1 114 ? -10.335 -2.300 10.219 1.00 90.38 114 LYS A CA 1
ATOM 900 C C . LYS A 1 114 ? -10.365 -3.266 9.032 1.00 90.38 114 LYS A C 1
ATOM 902 O O . LYS A 1 114 ? -9.405 -4.004 8.810 1.00 90.38 114 LYS A O 1
ATOM 907 N N . VAL A 1 115 ? -11.471 -3.295 8.293 1.00 91.50 115 VAL A N 1
ATOM 908 C CA . VAL A 1 115 ? -11.656 -4.177 7.132 1.00 91.50 115 VAL A CA 1
ATOM 909 C C . VAL A 1 115 ? -10.783 -3.698 5.979 1.00 91.50 115 VAL A C 1
ATOM 911 O O . VAL A 1 115 ? -10.076 -4.500 5.365 1.00 91.50 115 VAL A O 1
ATOM 914 N N . ILE A 1 116 ? -10.788 -2.391 5.722 1.00 91.50 116 ILE A N 1
ATOM 915 C CA . ILE A 1 116 ? -9.987 -1.764 4.669 1.00 91.50 116 ILE A CA 1
ATOM 916 C C . ILE A 1 116 ? -8.496 -1.942 4.964 1.00 91.50 116 ILE A C 1
ATOM 918 O O . ILE A 1 116 ? -7.758 -2.369 4.080 1.00 91.50 116 ILE A O 1
ATOM 922 N N . PHE A 1 117 ? -8.065 -1.746 6.212 1.00 92.25 117 PHE A N 1
ATOM 923 C CA . PHE A 1 117 ? -6.682 -1.969 6.629 1.00 92.25 117 PHE A CA 1
ATOM 924 C C . PHE A 1 117 ? -6.220 -3.407 6.377 1.00 92.25 117 PHE A C 1
ATOM 926 O O . PHE A 1 117 ? -5.140 -3.614 5.834 1.00 92.25 117 PHE A O 1
ATOM 933 N N . LYS A 1 118 ? -7.037 -4.418 6.708 1.00 92.44 118 LYS A N 1
ATOM 934 C CA . LYS A 1 118 ? -6.690 -5.824 6.435 1.00 92.44 118 LYS A CA 1
ATOM 935 C C . LYS A 1 118 ? -6.547 -6.108 4.939 1.00 92.44 118 LYS A C 1
ATOM 937 O O . LYS A 1 118 ? -5.614 -6.804 4.546 1.00 92.44 118 LYS A O 1
ATOM 942 N N . LYS A 1 119 ? -7.449 -5.566 4.113 1.00 93.00 119 LYS A N 1
ATOM 943 C CA . LYS A 1 119 ? -7.383 -5.702 2.648 1.00 93.00 119 LYS A CA 1
ATOM 944 C C . LYS A 1 119 ? -6.134 -5.022 2.087 1.00 93.00 119 LYS A C 1
ATOM 946 O O . LYS A 1 119 ? -5.395 -5.645 1.333 1.00 93.00 119 LYS A O 1
ATOM 951 N N . ALA A 1 120 ? -5.861 -3.791 2.519 1.00 91.81 120 ALA A N 1
ATOM 952 C CA . ALA A 1 120 ? -4.669 -3.045 2.135 1.00 91.81 120 ALA A CA 1
ATOM 953 C C . ALA A 1 120 ? -3.382 -3.765 2.568 1.00 91.81 120 ALA A C 1
ATOM 955 O O . ALA A 1 120 ? -2.457 -3.872 1.775 1.00 91.81 120 ALA A O 1
ATOM 956 N N . ALA A 1 121 ? -3.342 -4.337 3.774 1.00 92.38 121 ALA A N 1
ATOM 957 C CA . ALA A 1 121 ? -2.192 -5.095 4.262 1.00 92.38 121 ALA A CA 1
ATOM 958 C C . ALA A 1 121 ? -1.943 -6.381 3.457 1.00 92.38 121 ALA A C 1
ATOM 960 O O . ALA A 1 121 ? -0.792 -6.745 3.218 1.00 92.38 121 ALA A O 1
ATOM 961 N N . ALA A 1 122 ? -3.003 -7.079 3.037 1.00 93.25 122 ALA A N 1
ATOM 962 C CA . ALA A 1 122 ? -2.879 -8.259 2.186 1.00 93.25 122 ALA A CA 1
ATOM 963 C C . ALA A 1 122 ? -2.302 -7.894 0.810 1.00 93.25 122 ALA A C 1
ATOM 965 O O . ALA A 1 122 ? -1.327 -8.506 0.377 1.00 93.25 122 ALA A O 1
ATOM 966 N N . GLU A 1 123 ? -2.833 -6.850 0.173 1.00 92.00 123 GLU A N 1
ATOM 967 C CA . GLU A 1 123 ? -2.332 -6.387 -1.125 1.00 92.00 123 GLU A CA 1
ATOM 968 C C . GLU A 1 123 ? -0.911 -5.822 -1.022 1.00 92.00 123 GLU A C 1
ATOM 970 O O . GLU A 1 123 ? -0.068 -6.065 -1.881 1.00 92.00 123 GLU A O 1
ATOM 975 N N . ALA A 1 124 ? -0.594 -5.134 0.074 1.00 91.44 124 ALA A N 1
ATOM 976 C CA . ALA A 1 124 ? 0.746 -4.626 0.327 1.00 91.44 124 ALA A CA 1
ATOM 977 C C . ALA A 1 124 ? 1.782 -5.756 0.417 1.00 91.44 124 ALA A C 1
ATOM 979 O O . ALA A 1 124 ? 2.898 -5.596 -0.070 1.00 91.44 124 ALA A O 1
ATOM 980 N N . ARG A 1 125 ? 1.423 -6.929 0.957 1.00 91.50 125 ARG A N 1
ATOM 981 C CA . ARG A 1 125 ? 2.303 -8.113 0.933 1.00 91.50 125 ARG A CA 1
ATOM 982 C C . ARG A 1 125 ? 2.541 -8.614 -0.490 1.00 91.50 125 ARG A C 1
ATOM 984 O O . ARG A 1 125 ? 3.681 -8.903 -0.841 1.00 91.50 125 ARG A O 1
ATOM 991 N N . VAL A 1 126 ? 1.496 -8.676 -1.315 1.00 92.12 126 VAL A N 1
ATOM 992 C CA . VAL A 1 126 ? 1.615 -9.065 -2.732 1.00 92.12 126 VAL A CA 1
ATOM 993 C C . VAL A 1 126 ? 2.518 -8.085 -3.485 1.00 92.12 126 VAL A C 1
ATOM 995 O O . VAL A 1 126 ? 3.432 -8.501 -4.200 1.00 92.12 126 VAL A O 1
ATOM 998 N N . ALA A 1 127 ? 2.315 -6.783 -3.284 1.00 89.69 127 ALA A N 1
ATOM 999 C CA . ALA A 1 127 ? 3.139 -5.740 -3.882 1.00 89.69 127 ALA A CA 1
ATOM 1000 C C . ALA A 1 127 ? 4.598 -5.797 -3.400 1.00 89.69 127 ALA A C 1
ATOM 1002 O O . ALA A 1 127 ? 5.506 -5.636 -4.214 1.00 89.69 127 ALA A O 1
ATOM 1003 N N . HIS A 1 128 ? 4.836 -6.075 -2.113 1.00 90.25 128 HIS A N 1
ATOM 1004 C CA . HIS A 1 128 ? 6.180 -6.212 -1.537 1.00 90.25 128 HIS A CA 1
ATOM 1005 C C . HIS A 1 128 ? 6.948 -7.391 -2.143 1.00 90.25 128 HIS A C 1
ATOM 1007 O O . HIS A 1 128 ? 8.083 -7.203 -2.587 1.00 90.25 128 HIS A O 1
ATOM 1013 N N . LEU A 1 129 ? 6.311 -8.562 -2.260 1.00 89.44 129 LEU A N 1
ATOM 1014 C CA . LEU A 1 129 ? 6.896 -9.740 -2.912 1.00 89.44 129 LEU A CA 1
ATOM 1015 C C . LEU A 1 129 ? 7.239 -9.452 -4.376 1.00 89.44 129 LEU A C 1
ATOM 1017 O O . LEU A 1 129 ? 8.363 -9.681 -4.820 1.00 89.44 129 LEU A O 1
ATOM 1021 N N . LYS A 1 130 ? 6.294 -8.865 -5.113 1.00 88.94 130 LYS A N 1
ATOM 1022 C CA . LYS A 1 130 ? 6.473 -8.532 -6.528 1.00 88.94 130 LYS A CA 1
ATOM 1023 C C . LYS A 1 130 ? 7.547 -7.467 -6.752 1.00 88.94 130 LYS A C 1
ATOM 1025 O O . LYS A 1 130 ? 8.284 -7.540 -7.732 1.00 88.94 130 LYS A O 1
ATOM 1030 N N . ALA A 1 131 ? 7.665 -6.488 -5.856 1.00 88.19 131 ALA A N 1
ATOM 1031 C CA . ALA A 1 131 ? 8.762 -5.526 -5.881 1.00 88.19 131 ALA A CA 1
ATOM 1032 C C . ALA A 1 131 ? 10.118 -6.222 -5.674 1.00 88.19 131 ALA A C 1
ATOM 1034 O O . ALA A 1 131 ? 11.065 -5.921 -6.398 1.00 88.19 131 ALA A O 1
ATOM 1035 N N . GLY A 1 132 ? 10.187 -7.202 -4.767 1.00 87.81 132 GLY A N 1
ATOM 1036 C CA . GLY A 1 132 ? 11.374 -8.034 -4.556 1.00 87.81 132 GLY A CA 1
ATOM 1037 C C . GLY A 1 132 ? 11.769 -8.840 -5.796 1.00 87.81 132 GLY A C 1
ATOM 1038 O O . GLY A 1 132 ? 12.932 -8.822 -6.191 1.00 87.81 132 GLY A O 1
ATOM 1039 N N . GLU A 1 133 ? 10.806 -9.475 -6.469 1.00 87.31 133 GLU A N 1
ATOM 1040 C CA . GLU A 1 133 ? 11.051 -10.188 -7.733 1.00 87.31 133 GLU A CA 1
ATOM 1041 C C . GLU A 1 133 ? 11.600 -9.262 -8.828 1.00 87.31 133 GLU A C 1
ATOM 1043 O O . GLU A 1 133 ? 12.515 -9.631 -9.566 1.00 87.31 133 GLU A O 1
ATOM 1048 N N . LEU A 1 134 ? 11.044 -8.053 -8.944 1.00 83.88 134 LEU A N 1
ATOM 1049 C CA . LEU A 1 134 ? 11.477 -7.069 -9.936 1.00 83.88 134 LEU A CA 1
ATOM 1050 C C . LEU A 1 134 ? 12.892 -6.553 -9.653 1.00 83.88 134 LEU A C 1
ATOM 1052 O O . LEU A 1 134 ? 13.670 -6.410 -10.594 1.00 83.88 134 LEU A O 1
ATOM 1056 N N . LEU A 1 135 ? 13.236 -6.333 -8.381 1.00 84.56 135 LEU A N 1
ATOM 1057 C CA . LEU A 1 135 ? 14.586 -5.951 -7.958 1.00 84.56 135 LEU A CA 1
ATOM 1058 C C . LEU A 1 135 ? 15.599 -7.080 -8.199 1.00 84.56 135 LEU A C 1
ATOM 1060 O O . LEU A 1 135 ? 16.673 -6.831 -8.739 1.00 84.56 135 LEU A O 1
ATOM 1064 N N . GLY A 1 136 ? 15.244 -8.330 -7.881 1.00 79.81 136 GLY A N 1
ATOM 1065 C CA . GLY A 1 136 ? 16.121 -9.488 -8.094 1.00 79.81 136 GLY A CA 1
ATOM 1066 C C . GLY A 1 136 ? 16.437 -9.759 -9.571 1.00 79.81 136 GLY A C 1
ATOM 1067 O O . GLY A 1 136 ? 17.513 -10.260 -9.899 1.00 79.81 136 GLY A O 1
ATOM 1068 N N . ARG A 1 137 ? 15.534 -9.383 -10.487 1.00 67.56 137 ARG A N 1
ATOM 1069 C CA . ARG A 1 137 ? 15.784 -9.445 -11.938 1.00 67.56 137 ARG A CA 1
ATOM 1070 C C . ARG A 1 137 ? 16.739 -8.354 -12.428 1.00 67.56 137 ARG A C 1
ATOM 1072 O O . ARG A 1 137 ? 17.485 -8.616 -13.365 1.00 67.56 137 ARG A O 1
ATOM 1079 N N . SER A 1 138 ? 16.746 -7.170 -11.807 1.00 58.56 138 SER A N 1
ATOM 1080 C CA . SER A 1 138 ? 17.673 -6.080 -12.157 1.00 58.56 138 SER A CA 1
ATOM 1081 C C . SER A 1 138 ? 19.134 -6.433 -11.858 1.00 58.56 138 SER A C 1
ATOM 1083 O O . SER A 1 138 ? 20.013 -6.088 -12.649 1.00 58.56 138 SER A O 1
ATOM 1085 N N . ASP A 1 139 ? 19.392 -7.169 -10.771 1.00 57.91 139 ASP A N 1
ATOM 1086 C CA . ASP A 1 139 ? 20.753 -7.580 -10.385 1.00 57.91 139 ASP A CA 1
ATOM 1087 C C . ASP A 1 139 ? 21.387 -8.567 -11.382 1.00 57.91 139 ASP A C 1
ATOM 1089 O O . ASP A 1 139 ? 22.606 -8.588 -11.545 1.00 57.91 139 ASP A O 1
ATOM 1093 N N . HIS A 1 140 ? 20.580 -9.343 -12.114 1.00 52.06 140 HIS A N 1
ATOM 1094 C CA . HIS A 1 140 ? 21.080 -10.296 -13.114 1.00 52.06 140 HIS A CA 1
ATOM 1095 C C . HIS A 1 140 ? 21.476 -9.638 -14.445 1.00 52.06 140 HIS A C 1
ATOM 1097 O O . HIS A 1 140 ? 22.239 -10.222 -15.204 1.00 52.06 140 HIS A O 1
ATOM 1103 N N . THR A 1 141 ? 20.996 -8.424 -14.726 1.00 51.34 141 THR A N 1
ATOM 1104 C CA . THR A 1 141 ? 21.340 -7.657 -15.941 1.00 51.34 141 THR A CA 1
ATOM 1105 C C . THR A 1 141 ? 22.576 -6.762 -15.785 1.00 51.34 141 THR A C 1
ATOM 1107 O O . THR A 1 141 ? 22.893 -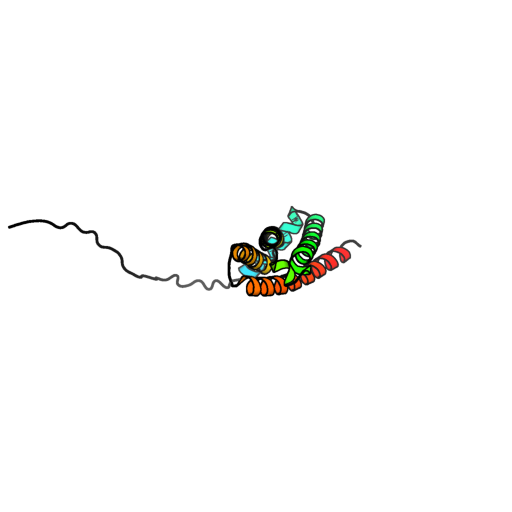6.007 -16.700 1.00 51.34 141 THR A O 1
ATOM 1110 N N . ARG A 1 142 ? 23.259 -6.809 -14.631 1.00 51.94 142 ARG A N 1
ATOM 1111 C CA . ARG A 1 142 ? 24.416 -5.956 -14.294 1.00 51.94 142 ARG A CA 1
ATOM 1112 C C . ARG A 1 142 ? 25.754 -6.716 -14.220 1.00 51.94 142 ARG A C 1
ATOM 1114 O O . ARG A 1 142 ? 26.711 -6.181 -13.665 1.00 51.94 142 ARG A O 1
ATOM 1121 N N . LYS A 1 143 ? 25.800 -7.947 -14.737 1.00 41.81 143 LYS A N 1
ATOM 1122 C CA . LYS A 1 143 ? 27.019 -8.738 -14.975 1.00 41.81 143 LYS A CA 1
ATOM 1123 C C . LYS A 1 143 ? 27.255 -8.854 -16.471 1.00 41.81 143 LYS A C 1
ATOM 1125 O O . LYS A 1 143 ? 28.440 -8.819 -16.854 1.00 41.81 143 LYS A O 1
#

Radius of gyration: 23.79 Å; chains: 1; bounding box: 90×44×53 Å

Secondary structure (DSSP, 8-state):
---------------------------HHHHHHHHHHHHHHHHH-HHHHHHHHHHHHHHHHHHHTTGGGGGG-HHHHHHHHHHHHHHHHHHT-HHHHHHHHHHHHHTTT-TTHHHHHHHHHHHHHHHHHHHHHHHHHHHHTT-

pLDDT: mean 73.12, std 20.53, range [33.09, 93.25]

Foldseek 3Di:
DDDDDDDDDDDDDDDDDDDDDDPCVDPPVVVVLVCLQVVLCVPVNPVVLLVLLVVLLVLLCVLPVCPVPSLVCLVVNLVSLVVNLVSCVSNVVNQLNVLSVVLNVCSVPNPCNNVSSVSNNVSSVVSNVVSVVSNVVVVVVPD

Sequence (143 aa):
MGTRGSALPWMIRVGVRRFANLPYREPERRTAIWCSRVARRLMMGPDWVDRGLRELQKQIEETFRGGSAALADSRKLARHGHRLVSQAGLLGFKELSDLGSRLEEACKGDPELKVIFKKAAAEARVAHLKAGELLGRSDHTRK